Protein AF-A0A948I389-F1 (afdb_monomer)

pLDDT: mean 96.59, std 2.65, range [85.94, 98.75]

Sequence (96 aa):
MHIGLIGGIGVAASVVYYQRLAAATEAKKARLRLTLSHGDIHTLIANNLADRRQPQAEIFARQIEELKAAGAEVAALTSLGAHYCFEELEAISALP

Solvent-accessible surface area (backbone atoms only — not comparable to full-atom values): 5237 Å² total; per-residue (Å²): 124,26,39,18,32,48,24,42,56,46,56,71,54,37,51,52,53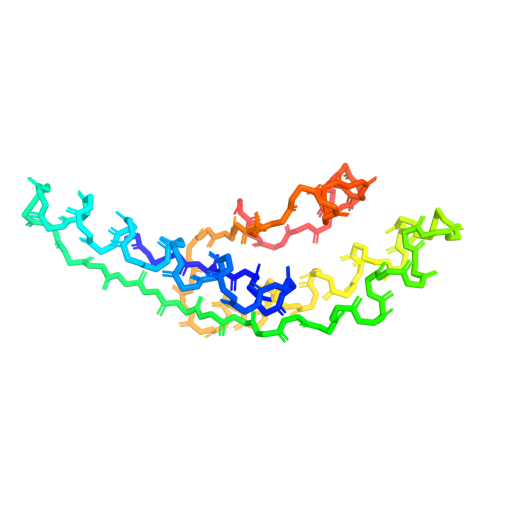,52,54,52,52,49,54,56,28,50,77,67,77,48,80,84,41,75,51,76,46,75,44,62,48,65,61,50,50,60,28,57,80,65,68,38,31,62,71,48,16,55,53,51,33,54,54,42,46,54,32,41,76,74,59,27,66,31,56,45,76,68,36,78,84,63,51,83,23,40,71,56,23,64,76,62,42,83,49,87

Structure (mmCIF, N/CA/C/O backbone):
data_AF-A0A948I389-F1
#
_entry.id   AF-A0A948I389-F1
#
loop_
_atom_site.group_PDB
_atom_site.id
_atom_site.type_symbol
_atom_site.label_atom_id
_atom_site.label_alt_id
_atom_site.label_comp_id
_atom_site.label_asym_id
_atom_site.label_entity_id
_atom_site.label_seq_id
_atom_site.pdbx_PDB_ins_code
_atom_site.Cartn_x
_atom_site.Cartn_y
_atom_site.Cartn_z
_atom_site.occupancy
_atom_site.B_iso_or_equiv
_atom_site.auth_seq_id
_atom_site.auth_comp_id
_atom_site.auth_asym_id
_atom_site.auth_atom_id
_atom_site.pdbx_PDB_model_num
ATOM 1 N N . MET A 1 1 ? -11.728 -3.198 10.063 1.00 90.00 1 MET A N 1
ATOM 2 C CA . MET A 1 1 ? -10.955 -2.713 8.919 1.00 90.00 1 MET A CA 1
ATOM 3 C C . MET A 1 1 ? -9.507 -2.495 9.312 1.00 90.00 1 MET A C 1
ATOM 5 O O . MET A 1 1 ? -9.169 -1.514 9.969 1.00 90.00 1 MET A O 1
ATOM 9 N N . HIS A 1 2 ? -8.674 -3.463 8.960 1.00 97.69 2 HIS A N 1
ATOM 10 C CA . HIS A 1 2 ? -7.224 -3.418 9.028 1.00 97.69 2 HIS A CA 1
ATOM 11 C C . HIS A 1 2 ? -6.687 -2.988 7.666 1.00 97.69 2 HIS A C 1
ATOM 13 O O . HIS A 1 2 ? -6.963 -3.634 6.662 1.00 97.69 2 HIS A O 1
ATOM 19 N N . ILE A 1 3 ? -5.939 -1.889 7.631 1.00 97.94 3 ILE A N 1
ATOM 20 C CA . ILE A 1 3 ? -5.371 -1.339 6.398 1.00 97.94 3 ILE A CA 1
ATOM 21 C C . ILE A 1 3 ? -3.927 -1.828 6.245 1.00 97.94 3 ILE A C 1
ATOM 23 O O . ILE A 1 3 ? -3.109 -1.663 7.152 1.00 97.94 3 ILE A O 1
ATOM 27 N N . GLY A 1 4 ? -3.606 -2.417 5.100 1.00 98.38 4 GLY A N 1
ATOM 28 C CA . GLY A 1 4 ? -2.239 -2.667 4.667 1.00 98.38 4 GLY A CA 1
ATOM 29 C C . GLY A 1 4 ? -1.714 -1.475 3.872 1.00 98.38 4 GLY A C 1
ATOM 30 O O . GLY A 1 4 ? -2.359 -1.029 2.929 1.00 98.38 4 GLY A O 1
ATOM 31 N N . LEU A 1 5 ? -0.551 -0.941 4.236 1.00 97.56 5 LEU A N 1
ATOM 32 C CA . LEU A 1 5 ? 0.117 0.111 3.469 1.00 97.56 5 LEU A CA 1
ATOM 33 C C . LEU A 1 5 ? 1.397 -0.423 2.847 1.00 97.56 5 LEU A C 1
ATOM 35 O O . LEU A 1 5 ? 2.277 -0.897 3.562 1.00 97.56 5 LEU A O 1
ATOM 39 N N . ILE A 1 6 ? 1.541 -0.258 1.537 1.00 97.69 6 ILE A N 1
ATOM 40 C CA . ILE A 1 6 ? 2.846 -0.344 0.884 1.00 97.69 6 ILE A CA 1
ATOM 41 C C . ILE A 1 6 ? 3.455 1.058 0.940 1.00 97.69 6 ILE A C 1
ATOM 43 O O . ILE A 1 6 ? 3.115 1.943 0.150 1.00 97.69 6 ILE A O 1
ATOM 47 N N . GLY A 1 7 ? 4.308 1.252 1.947 1.00 95.69 7 GLY A N 1
ATOM 48 C CA . GLY A 1 7 ? 5.052 2.479 2.220 1.00 95.69 7 GLY A CA 1
ATOM 49 C C . GLY A 1 7 ? 6.537 2.318 1.907 1.00 95.69 7 GLY A C 1
ATOM 50 O O . GLY A 1 7 ? 6.927 1.488 1.096 1.00 95.69 7 GLY A O 1
ATOM 51 N N . GLY A 1 8 ? 7.401 3.125 2.519 1.00 93.44 8 GLY A N 1
ATOM 52 C CA . GLY A 1 8 ? 8.861 3.064 2.323 1.00 93.44 8 GLY A CA 1
ATOM 53 C C . GLY A 1 8 ? 9.361 3.676 1.008 1.00 93.44 8 GLY A C 1
ATOM 54 O O . GLY A 1 8 ? 10.496 4.138 0.940 1.00 93.44 8 GLY A O 1
ATOM 55 N N . ILE A 1 9 ? 8.482 3.833 0.014 1.00 93.00 9 ILE A N 1
ATOM 56 C CA . ILE A 1 9 ? 8.724 4.484 -1.284 1.00 93.00 9 ILE A CA 1
ATOM 57 C C . ILE A 1 9 ? 8.691 6.018 -1.122 1.00 93.00 9 ILE A C 1
ATOM 59 O O . ILE A 1 9 ? 7.869 6.732 -1.693 1.00 93.00 9 ILE A O 1
AT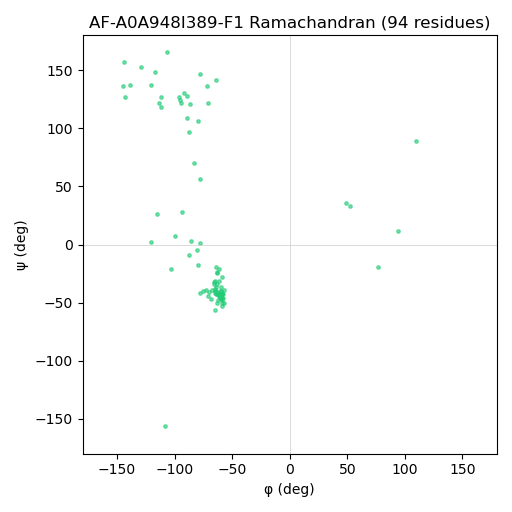OM 63 N N . GLY A 1 10 ? 9.544 6.515 -0.233 1.00 90.69 10 GLY A N 1
ATOM 64 C CA . GLY A 1 10 ? 9.450 7.839 0.371 1.00 90.69 10 GLY A CA 1
ATOM 65 C C . GLY A 1 10 ? 9.069 7.711 1.843 1.00 90.69 10 GLY A C 1
ATOM 66 O O . GLY A 1 10 ? 7.892 7.735 2.211 1.00 90.69 10 GLY A O 1
ATOM 67 N N . VAL A 1 11 ? 10.082 7.586 2.704 1.00 93.31 11 VAL A N 1
ATOM 68 C CA . VAL A 1 11 ? 9.896 7.410 4.156 1.00 93.31 11 VAL A CA 1
ATOM 69 C C . VAL A 1 11 ? 9.098 8.569 4.755 1.00 93.31 11 VAL A C 1
ATOM 71 O O . VAL A 1 11 ? 8.118 8.339 5.459 1.00 93.31 11 VAL A O 1
ATOM 74 N N . ALA A 1 12 ? 9.443 9.812 4.407 1.00 93.62 12 ALA A N 1
ATOM 75 C CA . ALA A 1 12 ? 8.717 10.994 4.871 1.00 93.62 12 ALA A CA 1
ATOM 76 C C . ALA A 1 12 ? 7.232 10.971 4.462 1.00 93.62 12 ALA A C 1
ATOM 78 O O . ALA A 1 12 ? 6.364 11.251 5.286 1.00 93.62 12 ALA A O 1
ATOM 79 N N . ALA A 1 13 ? 6.924 10.572 3.223 1.00 91.94 13 ALA A N 1
ATOM 80 C CA . ALA A 1 13 ? 5.542 10.447 2.765 1.00 91.94 13 ALA A CA 1
ATOM 81 C C . ALA A 1 13 ? 4.783 9.377 3.565 1.00 91.94 13 ALA A C 1
ATOM 83 O O . ALA A 1 13 ? 3.661 9.617 4.006 1.00 91.94 13 ALA A O 1
ATOM 84 N N . SER A 1 14 ? 5.419 8.234 3.829 1.00 94.38 14 SER A N 1
ATOM 85 C CA . SER A 1 14 ? 4.826 7.151 4.627 1.00 94.38 14 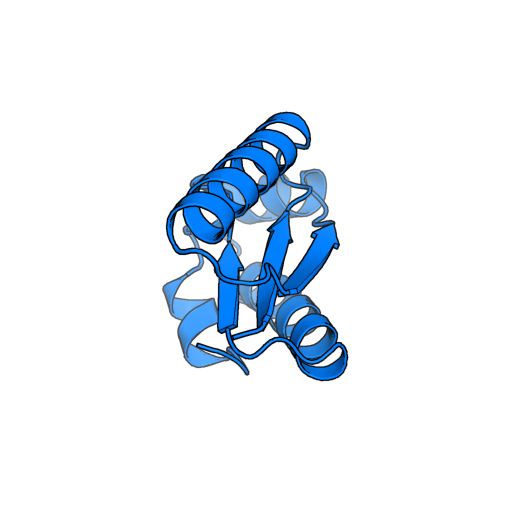SER A CA 1
ATOM 86 C C . SER A 1 14 ? 4.465 7.614 6.045 1.00 94.38 14 SER A C 1
ATOM 88 O O . SER A 1 14 ? 3.385 7.297 6.545 1.00 94.38 14 SER A O 1
ATOM 90 N N . VAL A 1 15 ? 5.326 8.426 6.671 1.00 96.06 15 VAL A N 1
ATOM 91 C CA . VAL A 1 15 ? 5.053 9.038 7.984 1.00 96.06 15 VAL A CA 1
ATOM 92 C C . VAL A 1 15 ? 3.837 9.966 7.922 1.00 96.06 15 VAL A C 1
ATOM 94 O O . VAL A 1 15 ? 2.981 9.903 8.803 1.00 96.06 15 VAL A O 1
ATOM 97 N N . VAL A 1 16 ? 3.709 10.779 6.867 1.00 96.31 16 VAL A N 1
ATOM 98 C CA . VAL A 1 16 ? 2.544 11.662 6.680 1.00 96.31 16 VAL A CA 1
ATOM 99 C C . VAL A 1 16 ? 1.248 10.857 6.542 1.00 96.31 16 VAL A C 1
ATOM 101 O O . VAL A 1 16 ? 0.245 11.221 7.160 1.00 96.31 16 VAL A O 1
ATOM 104 N N . TYR A 1 17 ? 1.251 9.754 5.784 1.00 96.00 17 TYR A N 1
ATOM 105 C CA . TYR A 1 17 ? 0.087 8.863 5.690 1.00 96.00 17 TYR A CA 1
ATOM 106 C C . TYR A 1 17 ? -0.293 8.287 7.054 1.00 96.00 17 TYR A C 1
ATOM 108 O O . TYR A 1 17 ? -1.461 8.361 7.436 1.00 96.00 17 TYR A O 1
ATOM 116 N N . TYR A 1 18 ? 0.681 7.781 7.816 1.00 96.50 18 TYR A N 1
ATOM 117 C CA . TYR A 1 18 ? 0.439 7.267 9.163 1.00 96.50 18 TYR A CA 1
ATOM 118 C C . TYR A 1 18 ? -0.190 8.328 10.078 1.00 96.50 18 TYR A C 1
ATOM 120 O O . TYR A 1 18 ? -1.238 8.081 10.674 1.00 96.50 18 TYR A O 1
ATOM 128 N N . GLN A 1 19 ? 0.398 9.527 10.141 1.00 97.81 19 GLN A N 1
ATOM 129 C CA . GLN A 1 19 ? -0.098 10.625 10.976 1.00 97.81 19 GLN A CA 1
ATOM 130 C C . GLN A 1 19 ? -1.539 11.013 10.619 1.00 97.81 19 GLN A C 1
ATOM 132 O O . GLN A 1 19 ? -2.384 11.155 11.503 1.00 97.81 19 GLN A O 1
ATOM 137 N N . ARG A 1 20 ? -1.842 11.154 9.323 1.00 97.69 20 ARG A N 1
ATOM 138 C CA . ARG A 1 20 ? -3.179 11.549 8.857 1.00 97.69 20 ARG A CA 1
ATOM 139 C C . ARG A 1 20 ? -4.220 10.457 9.073 1.00 97.69 20 ARG A C 1
ATOM 141 O O . ARG A 1 20 ? -5.334 10.769 9.486 1.00 97.69 20 ARG A O 1
ATOM 148 N N . LEU A 1 21 ? -3.873 9.192 8.831 1.00 96.94 21 LEU A N 1
ATOM 149 C CA . LEU A 1 21 ? -4.769 8.062 9.088 1.00 96.94 21 LEU A CA 1
ATOM 150 C C . LEU A 1 21 ? -5.063 7.911 10.581 1.00 96.94 21 LEU A C 1
ATOM 152 O O . LEU A 1 21 ? -6.219 7.696 10.944 1.00 96.94 21 LEU A O 1
ATOM 156 N N . ALA A 1 22 ? -4.054 8.068 11.443 1.00 97.50 22 ALA A N 1
ATOM 157 C CA . ALA A 1 22 ? -4.235 8.042 12.891 1.00 97.50 22 ALA A CA 1
ATOM 158 C C . ALA A 1 22 ? -5.212 9.139 13.338 1.00 97.50 22 ALA A C 1
ATOM 160 O O . ALA A 1 22 ? -6.240 8.821 13.936 1.00 97.50 22 ALA A O 1
ATOM 161 N N . ALA A 1 23 ? -4.964 10.392 12.941 1.00 98.25 23 ALA A N 1
ATOM 162 C CA . ALA A 1 23 ? -5.828 11.523 13.278 1.00 98.25 23 ALA A CA 1
ATOM 163 C C . ALA A 1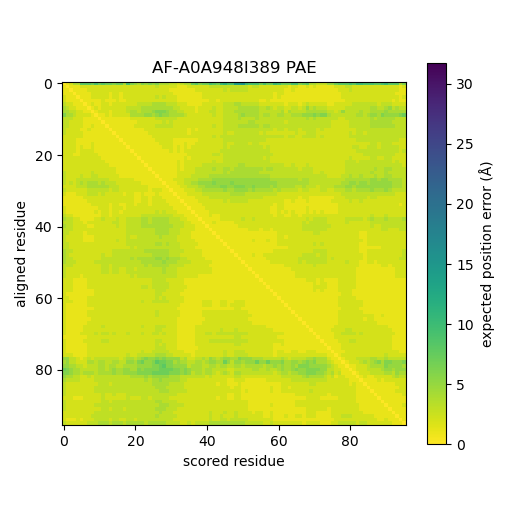 23 ? -7.266 11.353 12.748 1.00 98.25 23 ALA A C 1
ATOM 165 O O . ALA A 1 23 ? -8.236 11.576 13.472 1.00 98.25 23 ALA A O 1
ATOM 166 N N . ALA A 1 24 ? -7.431 10.910 11.497 1.00 97.69 24 ALA A N 1
ATOM 167 C CA . ALA A 1 24 ? -8.752 10.694 10.905 1.00 97.69 24 ALA A CA 1
ATOM 168 C C . ALA A 1 24 ? -9.527 9.553 11.587 1.00 97.69 24 ALA A C 1
ATOM 170 O O . ALA A 1 24 ? -10.753 9.612 11.696 1.00 97.69 24 ALA A O 1
ATOM 171 N N . THR A 1 25 ? -8.829 8.512 12.042 1.00 97.19 25 THR A N 1
ATOM 172 C CA . THR A 1 25 ? -9.447 7.374 12.736 1.00 97.19 25 THR A CA 1
ATOM 173 C C . THR A 1 25 ? -9.833 7.743 14.169 1.00 97.19 25 THR A C 1
ATOM 175 O O . THR A 1 25 ? -10.929 7.400 14.616 1.00 97.19 25 THR A O 1
ATOM 178 N N . GLU A 1 26 ? -8.984 8.513 14.853 1.00 97.31 26 GLU A N 1
ATOM 179 C CA . GLU A 1 26 ? -9.264 9.078 16.175 1.00 97.31 26 GLU A CA 1
ATOM 180 C C . GLU A 1 26 ? -10.483 10.007 16.145 1.00 97.31 26 GLU A C 1
ATOM 182 O O . GLU A 1 26 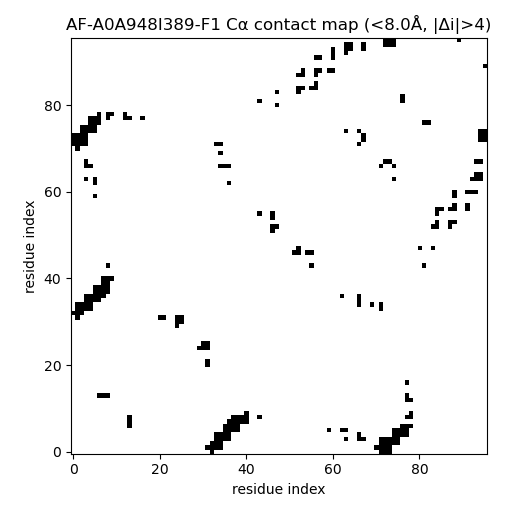? -11.392 9.853 16.960 1.00 97.31 26 GLU A O 1
ATOM 187 N N . ALA A 1 27 ? -10.578 10.898 15.151 1.00 98.19 27 ALA A N 1
ATOM 188 C CA . ALA A 1 27 ? -11.735 11.779 14.971 1.00 98.19 27 ALA A CA 1
ATOM 189 C C . ALA A 1 27 ? -13.055 11.003 14.794 1.00 98.19 27 ALA A C 1
ATOM 191 O O . ALA A 1 27 ? -14.124 11.478 15.177 1.00 98.19 27 ALA A O 1
ATOM 192 N N . LYS A 1 28 ? -12.982 9.780 14.255 1.00 97.31 28 LYS A N 1
ATOM 193 C CA . LYS A 1 28 ? -14.115 8.852 14.117 1.00 97.31 28 LYS A CA 1
ATOM 194 C C . LYS A 1 28 ? -14.362 7.993 15.363 1.00 97.31 28 LYS A C 1
ATOM 196 O O . LYS A 1 28 ? -15.240 7.135 15.326 1.00 97.31 28 LYS A O 1
ATOM 201 N N . LYS A 1 29 ? -13.608 8.194 16.451 1.00 97.31 29 LYS A N 1
ATOM 202 C CA . LYS A 1 29 ? -13.628 7.370 17.676 1.00 97.31 29 LYS A CA 1
ATOM 203 C C . LYS A 1 29 ? -13.438 5.875 17.387 1.00 97.31 29 LYS A C 1
ATOM 205 O O . LYS A 1 29 ? -14.000 5.022 18.069 1.00 97.31 29 LYS A O 1
ATOM 210 N N . ALA A 1 30 ? -12.659 5.559 16.355 1.00 96.06 30 ALA A N 1
ATOM 211 C CA . ALA A 1 30 ? -12.349 4.198 15.946 1.00 96.06 30 ALA A CA 1
ATOM 212 C C . ALA A 1 30 ? -10.898 3.841 16.308 1.00 96.06 30 ALA A C 1
ATOM 214 O O . ALA A 1 30 ? -10.078 4.706 16.612 1.00 96.06 30 ALA A O 1
ATOM 215 N N . ARG A 1 31 ? -10.562 2.548 16.260 1.00 95.56 31 ARG A N 1
ATOM 216 C CA . ARG A 1 31 ? -9.187 2.063 16.437 1.00 95.56 31 ARG A CA 1
ATOM 217 C C . ARG A 1 31 ? -8.524 1.877 15.078 1.00 95.56 31 ARG A C 1
ATOM 219 O O . ARG A 1 31 ? -9.016 1.096 14.266 1.00 95.56 31 ARG A O 1
ATOM 226 N N . LEU A 1 32 ? -7.373 2.515 14.866 1.00 97.19 32 LEU A N 1
ATOM 227 C CA . LEU A 1 32 ? -6.550 2.245 13.690 1.00 97.19 32 LEU A CA 1
ATOM 228 C C . LEU A 1 32 ? -5.900 0.861 13.825 1.00 97.19 32 LEU A C 1
ATOM 230 O O . LEU A 1 32 ? -5.175 0.591 14.783 1.00 97.19 32 LEU A O 1
ATOM 234 N N . ARG A 1 33 ? -6.174 -0.018 12.860 1.00 97.81 33 ARG A N 1
ATOM 235 C CA . ARG A 1 33 ? -5.468 -1.288 12.659 1.00 97.81 33 ARG A CA 1
ATOM 236 C C . ARG A 1 33 ? -4.691 -1.179 11.353 1.00 97.81 33 ARG A C 1
ATOM 238 O O . ARG A 1 33 ? -5.304 -0.960 10.311 1.00 97.81 33 ARG A O 1
ATOM 245 N N . LEU A 1 34 ? -3.368 -1.281 11.421 1.00 97.88 34 LEU A N 1
ATOM 246 C CA . LEU A 1 34 ? -2.485 -0.981 10.299 1.00 97.88 34 LEU A CA 1
ATOM 247 C C . LEU A 1 34 ? -1.278 -1.923 10.286 1.00 97.88 34 LEU A C 1
ATOM 249 O O . LEU A 1 34 ? -0.653 -2.110 11.327 1.00 97.88 34 LEU A O 1
ATOM 253 N N . THR A 1 35 ? -0.922 -2.439 9.111 1.00 98.25 35 THR A N 1
ATOM 254 C CA . THR A 1 35 ? 0.397 -3.039 8.843 1.00 98.25 35 THR A CA 1
ATOM 255 C C . THR A 1 35 ? 1.050 -2.258 7.711 1.00 98.25 35 THR A C 1
ATOM 257 O O . THR A 1 35 ? 0.381 -1.928 6.735 1.00 98.25 35 THR A O 1
ATOM 260 N N . LEU A 1 36 ? 2.343 -1.955 7.829 1.00 97.88 36 LEU A N 1
ATOM 261 C CA . LEU A 1 36 ? 3.109 -1.280 6.785 1.00 97.88 36 LEU A CA 1
ATOM 262 C C . LEU A 1 36 ? 4.174 -2.232 6.239 1.00 97.88 36 LEU A C 1
ATOM 264 O O . LEU A 1 36 ? 5.027 -2.693 6.993 1.00 97.88 36 LEU A O 1
ATOM 268 N N . SER A 1 37 ? 4.132 -2.495 4.934 1.00 97.69 37 SER A N 1
ATOM 269 C CA . SER A 1 37 ? 5.215 -3.138 4.192 1.00 97.69 37 SER A CA 1
ATOM 270 C C . SER A 1 37 ? 6.128 -2.051 3.622 1.00 97.69 37 SER A C 1
ATOM 272 O O . SER A 1 37 ? 5.657 -1.067 3.044 1.00 97.69 37 SER A O 1
ATOM 274 N N . HIS A 1 38 ? 7.435 -2.186 3.838 1.00 97.06 38 HIS A N 1
ATOM 275 C CA . HIS A 1 38 ? 8.429 -1.221 3.375 1.00 97.06 38 HIS A CA 1
ATOM 276 C C . HIS A 1 38 ? 8.899 -1.603 1.968 1.00 97.06 38 HIS A C 1
ATOM 278 O O . HIS A 1 38 ? 9.601 -2.594 1.796 1.00 97.06 38 HIS A O 1
ATOM 284 N N . GLY A 1 39 ? 8.501 -0.829 0.960 1.00 95.00 39 GLY A N 1
ATOM 285 C CA . GLY A 1 39 ? 8.908 -1.032 -0.427 1.00 95.00 39 GLY A CA 1
ATOM 286 C C . GLY A 1 39 ? 10.324 -0.533 -0.717 1.00 95.00 39 GLY A C 1
ATOM 287 O O . GLY A 1 39 ? 10.761 0.482 -0.175 1.00 95.00 39 GLY A O 1
ATOM 288 N N . ASP A 1 40 ? 11.014 -1.224 -1.623 1.00 95.12 40 ASP A N 1
ATOM 289 C CA . ASP A 1 40 ? 12.304 -0.795 -2.162 1.00 95.12 40 ASP A CA 1
ATOM 290 C C . ASP A 1 40 ? 12.109 0.269 -3.255 1.00 95.12 40 ASP A C 1
ATOM 292 O O . ASP A 1 40 ? 11.692 -0.013 -4.384 1.00 95.12 40 ASP A O 1
ATOM 296 N N . ILE A 1 41 ? 12.436 1.515 -2.910 1.00 94.62 41 ILE A N 1
ATOM 297 C CA . ILE A 1 41 ? 12.321 2.657 -3.817 1.00 94.62 41 ILE A CA 1
ATOM 298 C C . ILE A 1 41 ? 13.261 2.556 -5.025 1.00 94.62 41 ILE A C 1
ATOM 300 O O . ILE A 1 41 ? 12.906 3.031 -6.102 1.00 94.62 41 ILE A O 1
ATOM 304 N N . HIS A 1 42 ? 14.437 1.937 -4.888 1.00 95.56 42 HIS A N 1
ATOM 305 C CA . HIS A 1 42 ? 15.398 1.850 -5.987 1.00 95.56 42 HIS A CA 1
ATOM 306 C C . HIS A 1 42 ? 14.903 0.890 -7.065 1.00 95.56 42 HIS A C 1
ATOM 308 O O . HIS A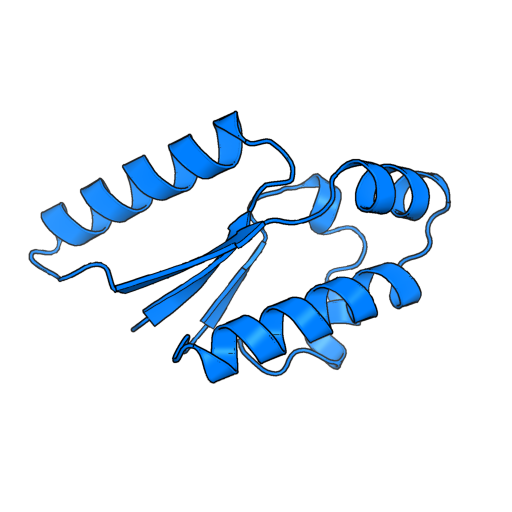 1 42 ? 14.924 1.237 -8.248 1.00 95.56 42 HIS A O 1
ATOM 314 N N . THR A 1 43 ? 14.379 -0.267 -6.654 1.00 96.69 43 THR A N 1
ATOM 315 C CA . THR A 1 43 ? 13.719 -1.204 -7.570 1.00 96.69 43 THR A CA 1
ATOM 316 C C . THR A 1 43 ? 12.517 -0.553 -8.252 1.00 96.69 43 THR A C 1
ATOM 318 O O . THR A 1 43 ? 12.396 -0.648 -9.475 1.00 96.69 43 THR A O 1
ATOM 321 N N . LEU A 1 44 ? 11.678 0.181 -7.507 1.00 96.12 44 LEU A N 1
ATOM 322 C CA . LEU A 1 44 ? 10.550 0.892 -8.110 1.00 96.12 44 LEU A CA 1
ATOM 323 C C . LEU A 1 44 ? 11.007 1.884 -9.181 1.00 96.12 44 LEU A C 1
ATOM 325 O O . LEU A 1 44 ? 10.468 1.868 -10.284 1.00 96.12 44 LEU A O 1
ATOM 329 N N . ILE A 1 45 ? 11.982 2.743 -8.869 1.00 95.81 45 ILE A N 1
ATOM 330 C CA . ILE A 1 45 ? 12.489 3.749 -9.811 1.00 95.81 45 ILE A CA 1
ATOM 331 C C . ILE A 1 45 ? 13.041 3.063 -11.065 1.00 95.81 45 ILE A C 1
ATOM 333 O O . ILE A 1 45 ? 12.716 3.466 -12.179 1.00 95.81 45 ILE A O 1
ATOM 337 N N . ALA A 1 46 ? 13.829 1.999 -10.902 1.00 97.56 46 ALA A N 1
ATOM 338 C CA . ALA A 1 46 ? 14.418 1.270 -12.020 1.00 97.56 46 ALA A CA 1
ATOM 339 C C . ALA A 1 46 ? 13.376 0.551 -12.894 1.00 97.56 46 ALA A C 1
ATOM 341 O O . ALA A 1 46 ? 13.589 0.385 -14.096 1.00 97.56 46 ALA A O 1
ATOM 342 N N . ASN A 1 47 ? 12.268 0.084 -12.317 1.00 98.12 47 ASN A N 1
ATOM 343 C CA . ASN A 1 47 ? 11.177 -0.512 -13.084 1.00 98.12 47 ASN A CA 1
ATOM 344 C C . ASN A 1 47 ? 10.320 0.556 -13.766 1.00 98.12 47 ASN A C 1
ATOM 346 O O . ASN A 1 47 ? 10.018 0.407 -14.946 1.00 98.12 47 ASN A O 1
ATOM 350 N N . ASN A 1 48 ? 10.016 1.653 -13.072 1.00 96.62 48 ASN A N 1
ATOM 351 C CA . ASN A 1 48 ? 9.226 2.763 -13.597 1.00 96.62 48 ASN A CA 1
ATOM 352 C C . ASN A 1 48 ? 9.911 3.436 -14.795 1.00 96.62 48 ASN A C 1
ATOM 354 O O . ASN A 1 48 ? 9.298 3.573 -15.849 1.00 96.62 48 ASN A O 1
ATOM 358 N N . LEU A 1 49 ? 11.207 3.757 -14.684 1.00 96.75 49 LEU A N 1
ATOM 359 C CA . LEU A 1 49 ? 11.979 4.352 -15.784 1.00 96.75 49 LEU A CA 1
ATOM 360 C C . LEU A 1 49 ? 12.094 3.434 -17.012 1.00 96.75 49 LEU A C 1
ATOM 362 O O . LEU A 1 49 ? 12.313 3.921 -18.118 1.00 96.75 49 LEU A O 1
ATOM 366 N N . ALA A 1 50 ? 11.965 2.121 -16.820 1.00 98.00 50 ALA A N 1
ATOM 367 C CA . ALA A 1 50 ? 11.998 1.119 -17.882 1.00 98.00 50 ALA A CA 1
ATOM 368 C C . ALA A 1 50 ? 10.594 0.648 -18.318 1.00 98.00 50 ALA A C 1
ATOM 370 O O . ALA A 1 50 ? 10.503 -0.323 -19.064 1.00 98.00 50 ALA A O 1
ATOM 371 N N . ASP A 1 51 ? 9.524 1.277 -17.812 1.00 97.50 51 ASP A N 1
ATOM 372 C CA . ASP A 1 51 ? 8.113 0.899 -18.009 1.00 97.50 51 ASP A CA 1
ATOM 373 C C . ASP A 1 51 ? 7.823 -0.599 -17.764 1.00 97.50 51 ASP A C 1
ATOM 375 O O . ASP A 1 51 ? 7.002 -1.239 -18.419 1.00 97.50 51 ASP A O 1
ATOM 379 N N . ARG A 1 52 ? 8.514 -1.198 -16.786 1.00 98.44 52 ARG A N 1
ATOM 380 C CA . ARG A 1 52 ? 8.353 -2.608 -16.398 1.00 98.44 52 ARG A CA 1
ATOM 381 C C . ARG A 1 52 ? 7.175 -2.776 -15.444 1.00 98.44 52 ARG A C 1
ATOM 383 O O . ARG A 1 52 ? 7.356 -3.084 -14.266 1.00 98.44 52 ARG A O 1
ATOM 390 N N . ARG A 1 53 ? 5.964 -2.596 -15.972 1.00 98.38 53 ARG A N 1
ATOM 391 C CA . ARG A 1 53 ? 4.721 -2.610 -15.188 1.00 98.38 53 ARG A CA 1
ATOM 392 C C . ARG A 1 53 ? 4.415 -3.963 -14.565 1.00 98.38 53 ARG A C 1
ATOM 394 O O . ARG A 1 53 ? 4.335 -4.055 -13.347 1.00 98.38 53 ARG A O 1
ATOM 401 N N . GLN A 1 54 ? 4.336 -5.014 -15.381 1.00 98.56 54 GLN A N 1
ATOM 402 C CA . GLN A 1 54 ? 4.013 -6.361 -14.904 1.00 98.56 54 GLN A CA 1
ATOM 403 C C . GLN A 1 54 ? 5.016 -6.869 -13.842 1.00 98.56 54 GLN A C 1
ATOM 405 O O . GLN A 1 54 ? 4.575 -7.266 -12.763 1.00 98.56 54 GLN A O 1
ATOM 410 N N . PRO A 1 55 ? 6.350 -6.767 -14.040 1.00 98.50 55 PRO A N 1
ATOM 411 C CA . PRO A 1 55 ? 7.305 -7.142 -12.993 1.00 98.50 55 PRO A CA 1
ATOM 412 C C . PRO A 1 55 ? 7.149 -6.344 -11.692 1.00 98.50 55 PRO A C 1
ATOM 414 O O . PRO A 1 55 ? 7.337 -6.888 -10.604 1.00 98.50 55 PRO A O 1
ATOM 417 N N . GLN A 1 56 ? 6.814 -5.053 -11.774 1.00 98.56 56 GLN A N 1
ATOM 418 C CA . GLN A 1 56 ? 6.584 -4.245 -10.579 1.00 98.56 56 GLN A CA 1
ATOM 419 C C . GLN A 1 56 ? 5.269 -4.601 -9.881 1.00 98.56 56 GLN A C 1
ATOM 421 O O . GLN A 1 56 ? 5.239 -4.662 -8.650 1.00 98.56 56 GLN A O 1
ATOM 426 N N . ALA A 1 57 ? 4.208 -4.869 -10.641 1.00 98.50 57 ALA A N 1
ATOM 427 C CA . ALA A 1 57 ? 2.936 -5.337 -10.112 1.00 98.50 57 ALA A CA 1
ATOM 428 C C . ALA A 1 57 ? 3.118 -6.644 -9.330 1.00 98.50 57 ALA A C 1
ATOM 430 O O . ALA A 1 57 ? 2.623 -6.759 -8.217 1.00 98.50 57 ALA A O 1
ATOM 431 N N . GLU A 1 58 ? 3.918 -7.588 -9.829 1.00 98.69 58 GLU A N 1
ATOM 432 C CA . GLU A 1 58 ? 4.224 -8.837 -9.117 1.00 98.69 58 GLU A CA 1
ATOM 433 C C . GLU A 1 58 ? 4.975 -8.615 -7.795 1.00 98.69 58 GLU A C 1
ATOM 435 O O . GLU A 1 58 ? 4.758 -9.347 -6.827 1.00 98.69 58 GLU A O 1
ATOM 440 N N . ILE A 1 59 ? 5.849 -7.602 -7.718 1.00 98.31 59 ILE A N 1
ATOM 441 C CA . ILE A 1 59 ? 6.494 -7.207 -6.455 1.00 98.31 59 ILE A CA 1
ATOM 442 C C . ILE A 1 59 ? 5.436 -6.722 -5.463 1.00 98.31 59 ILE A C 1
ATOM 444 O O . ILE A 1 59 ? 5.403 -7.199 -4.328 1.00 98.31 59 ILE A O 1
ATOM 448 N N . PHE A 1 60 ? 4.559 -5.812 -5.892 1.00 98.31 60 PHE A N 1
ATOM 449 C CA . PHE A 1 60 ? 3.495 -5.301 -5.034 1.00 98.31 60 PHE A CA 1
ATOM 450 C C . PHE A 1 60 ? 2.499 -6.391 -4.636 1.00 98.31 60 PHE A C 1
ATOM 452 O O . PHE A 1 60 ? 2.136 -6.456 -3.468 1.00 98.31 60 PHE A O 1
ATOM 459 N N . ALA A 1 61 ? 2.129 -7.299 -5.538 1.00 98.62 61 ALA A N 1
ATOM 460 C CA . ALA A 1 61 ? 1.226 -8.409 -5.249 1.00 98.62 61 ALA A CA 1
ATOM 461 C C . ALA A 1 61 ? 1.771 -9.315 -4.133 1.00 98.62 61 ALA A C 1
ATOM 463 O O . ALA A 1 61 ? 1.035 -9.662 -3.212 1.00 98.62 61 ALA A O 1
ATOM 464 N N . ARG A 1 62 ? 3.079 -9.618 -4.136 1.00 98.62 62 ARG A N 1
ATOM 465 C CA . ARG A 1 62 ? 3.716 -10.355 -3.028 1.00 98.62 62 ARG A CA 1
ATOM 466 C C . ARG A 1 62 ? 3.636 -9.595 -1.704 1.00 98.62 62 ARG A C 1
ATOM 468 O O . ARG A 1 62 ? 3.312 -10.195 -0.685 1.00 98.62 62 ARG A O 1
ATOM 475 N N . GLN A 1 63 ? 3.869 -8.282 -1.715 1.00 98.44 63 GLN A N 1
ATOM 476 C CA . GLN A 1 63 ? 3.708 -7.460 -0.509 1.00 98.44 63 GLN A CA 1
ATOM 477 C C . GLN A 1 63 ? 2.247 -7.425 -0.033 1.00 98.44 63 GLN A C 1
ATOM 479 O O . GLN A 1 63 ? 1.993 -7.430 1.169 1.00 98.44 63 GLN A O 1
ATOM 484 N N . ILE A 1 64 ? 1.276 -7.415 -0.950 1.00 98.75 64 ILE A N 1
ATOM 485 C CA . ILE A 1 64 ? -0.152 -7.491 -0.616 1.00 98.75 64 ILE A CA 1
ATOM 486 C C . ILE A 1 64 ? -0.490 -8.838 0.030 1.00 98.75 64 ILE A C 1
ATOM 488 O O . ILE A 1 64 ? -1.222 -8.856 1.018 1.00 98.75 64 ILE A O 1
ATOM 492 N N . GLU A 1 65 ? 0.074 -9.947 -0.449 1.00 98.69 65 GLU A N 1
ATOM 493 C CA . GLU A 1 65 ? -0.096 -11.261 0.185 1.00 98.69 65 GLU A CA 1
ATOM 494 C C . GLU A 1 65 ? 0.485 -11.302 1.605 1.00 98.69 65 GLU A C 1
ATOM 496 O O . GLU A 1 65 ? -0.162 -11.796 2.528 1.00 98.69 65 GLU A O 1
ATOM 501 N N . GLU A 1 66 ? 1.662 -10.713 1.829 1.00 98.56 66 GLU A N 1
ATOM 502 C CA . GLU A 1 66 ? 2.234 -10.571 3.176 1.00 98.56 66 GLU A CA 1
ATOM 503 C C . GLU A 1 66 ? 1.330 -9.732 4.094 1.00 98.56 66 GLU A C 1
ATOM 505 O O . GLU A 1 66 ? 1.090 -10.092 5.250 1.00 98.56 66 GLU A O 1
ATOM 510 N N . LEU A 1 67 ? 0.784 -8.624 3.582 1.00 98.75 67 LEU A N 1
ATOM 511 C CA . LEU A 1 67 ? -0.145 -7.767 4.321 1.00 98.75 67 LEU A CA 1
ATOM 512 C C . LEU A 1 67 ? -1.446 -8.506 4.657 1.00 98.75 67 LEU A C 1
ATOM 514 O O . LEU A 1 67 ? -1.927 -8.415 5.790 1.00 98.75 67 LEU A O 1
ATOM 518 N N . LYS A 1 68 ? -1.991 -9.268 3.707 1.00 98.69 68 LYS A N 1
ATOM 519 C CA . LYS A 1 68 ? -3.162 -10.128 3.899 1.00 98.69 68 LYS A CA 1
ATOM 520 C C . LYS A 1 68 ? -2.901 -11.191 4.959 1.00 98.69 68 LYS A C 1
ATOM 522 O O . LYS A 1 68 ? -3.712 -11.351 5.869 1.00 98.69 68 LYS A O 1
ATOM 527 N N . ALA A 1 69 ? -1.749 -11.859 4.905 1.00 98.56 69 ALA A N 1
ATOM 528 C CA . ALA A 1 69 ? -1.328 -12.826 5.917 1.00 98.56 69 ALA A CA 1
ATOM 529 C C . ALA A 1 69 ? -1.168 -12.185 7.310 1.00 98.56 69 ALA A C 1
ATOM 531 O O . ALA A 1 69 ? -1.459 -12.822 8.322 1.00 98.56 69 ALA A O 1
ATOM 532 N N . ALA A 1 70 ? -0.786 -10.904 7.374 1.00 98.38 70 ALA A N 1
ATOM 533 C CA . ALA A 1 70 ? -0.757 -10.109 8.604 1.00 98.38 70 ALA A CA 1
ATOM 534 C C . ALA A 1 70 ? -2.145 -9.606 9.066 1.00 98.38 70 ALA A C 1
ATOM 536 O O . ALA A 1 70 ? -2.245 -8.908 10.080 1.00 98.38 70 ALA A O 1
ATOM 537 N N . GLY A 1 71 ? -3.216 -9.951 8.345 1.00 98.31 71 GLY A N 1
ATOM 538 C CA . GLY A 1 71 ? -4.601 -9.647 8.696 1.00 98.31 71 GLY A CA 1
ATOM 539 C C . GLY A 1 71 ? -5.166 -8.367 8.080 1.00 98.31 71 GLY A C 1
ATOM 540 O O . GLY A 1 71 ? -6.233 -7.932 8.518 1.00 98.31 71 GLY A O 1
ATOM 541 N N . ALA A 1 72 ? -4.483 -7.758 7.104 1.00 98.62 72 ALA A N 1
ATOM 542 C CA . ALA A 1 72 ? -5.037 -6.638 6.351 1.00 98.62 72 ALA A CA 1
ATOM 543 C C . ALA A 1 72 ? -6.267 -7.070 5.536 1.00 98.62 72 ALA A C 1
ATOM 545 O O . ALA A 1 72 ? -6.313 -8.160 4.971 1.00 98.62 72 ALA A O 1
ATOM 546 N N . GLU A 1 73 ? -7.260 -6.188 5.484 1.00 98.44 73 GLU A N 1
ATOM 547 C CA . GLU A 1 73 ? -8.522 -6.381 4.760 1.00 98.44 73 GLU A CA 1
ATOM 548 C C . GLU A 1 73 ? -8.539 -5.596 3.437 1.00 98.44 73 GLU A C 1
ATOM 550 O O . GLU A 1 73 ? -9.312 -5.928 2.546 1.00 98.44 73 GLU A O 1
ATOM 555 N N . VAL A 1 74 ? -7.689 -4.568 3.318 1.00 98.06 74 VAL A N 1
ATOM 556 C CA . VAL A 1 74 ? -7.449 -3.765 2.106 1.00 98.06 74 VAL A CA 1
ATOM 557 C C . VAL A 1 74 ? -5.977 -3.380 2.022 1.00 98.06 74 VAL A C 1
ATOM 559 O O . VAL A 1 74 ? -5.314 -3.292 3.064 1.00 98.06 74 VAL A O 1
ATOM 562 N N . ALA A 1 75 ? -5.485 -3.087 0.824 1.00 97.81 75 ALA A N 1
ATOM 563 C CA . ALA A 1 75 ? -4.146 -2.565 0.590 1.00 97.81 75 ALA A CA 1
ATOM 564 C C . ALA A 1 75 ? -4.188 -1.161 -0.035 1.00 97.81 75 ALA A C 1
ATOM 566 O O . ALA A 1 75 ? -5.086 -0.819 -0.793 1.00 97.81 75 ALA A O 1
ATOM 567 N N . ALA A 1 76 ? -3.199 -0.321 0.272 1.00 96.06 76 ALA A N 1
ATOM 568 C CA . ALA A 1 76 ? -3.032 0.966 -0.398 1.00 96.06 76 ALA A CA 1
ATOM 569 C C . ALA A 1 76 ? -1.561 1.265 -0.709 1.00 96.06 76 ALA A C 1
ATOM 571 O O . ALA A 1 76 ? -0.671 1.076 0.127 1.00 96.06 76 ALA A O 1
ATOM 572 N N . LEU A 1 77 ? -1.328 1.787 -1.916 1.00 95.00 77 LEU A N 1
ATOM 573 C CA . LEU A 1 77 ? -0.038 2.304 -2.367 1.00 95.00 77 LEU A CA 1
ATOM 574 C C . LEU A 1 77 ? 0.103 3.770 -1.946 1.00 95.00 77 LEU A C 1
ATOM 576 O O . LEU A 1 77 ? -0.674 4.623 -2.370 1.00 95.00 77 LEU A O 1
ATOM 580 N N . THR A 1 78 ? 1.123 4.114 -1.160 1.00 91.50 78 THR A N 1
ATOM 581 C CA . THR A 1 78 ? 1.296 5.496 -0.666 1.00 91.50 78 THR A CA 1
ATOM 582 C C . THR A 1 78 ? 2.212 6.355 -1.545 1.00 91.50 78 THR A C 1
ATOM 584 O O . THR A 1 78 ? 2.879 7.262 -1.046 1.00 91.50 78 THR A O 1
ATOM 587 N N . SER A 1 79 ? 2.292 6.070 -2.848 1.00 88.06 79 SER A N 1
ATOM 588 C CA . SER A 1 79 ? 3.166 6.775 -3.795 1.00 88.06 79 SER A CA 1
ATOM 589 C C . SER A 1 79 ? 2.498 6.929 -5.156 1.00 88.06 79 SER A C 1
ATOM 591 O O . SER A 1 79 ? 2.106 5.938 -5.765 1.00 88.06 79 SER A O 1
ATOM 593 N N . LEU A 1 80 ? 2.426 8.159 -5.677 1.00 88.12 80 LEU A N 1
ATOM 594 C CA . LEU A 1 80 ? 1.913 8.408 -7.029 1.00 88.12 80 LEU A CA 1
ATOM 595 C C . LEU A 1 80 ? 2.761 7.684 -8.086 1.00 88.12 80 LEU A C 1
ATOM 597 O O . LEU A 1 80 ? 2.218 7.063 -8.991 1.00 88.12 80 LEU A O 1
ATOM 601 N N . GLY A 1 81 ? 4.089 7.678 -7.917 1.00 85.94 81 GLY A N 1
ATOM 602 C CA . GLY A 1 81 ? 5.006 6.961 -8.808 1.00 85.94 81 GLY A CA 1
ATOM 603 C C . GLY A 1 81 ? 4.823 5.440 -8.791 1.00 85.94 81 GLY A C 1
ATOM 604 O O . GLY A 1 81 ? 5.231 4.779 -9.737 1.00 85.94 81 GLY A O 1
ATOM 605 N N . ALA A 1 82 ? 4.183 4.879 -7.760 1.00 88.00 82 ALA A N 1
ATOM 606 C CA . ALA A 1 82 ? 3.841 3.457 -7.708 1.00 88.00 82 ALA A CA 1
ATOM 607 C C . ALA A 1 82 ? 2.583 3.101 -8.522 1.00 88.00 82 ALA A C 1
ATOM 609 O O . ALA A 1 82 ? 2.404 1.938 -8.858 1.00 88.00 82 ALA A O 1
ATOM 610 N N . HIS A 1 83 ? 1.741 4.075 -8.885 1.00 94.06 83 HIS A N 1
ATOM 611 C CA . HIS A 1 83 ? 0.478 3.811 -9.589 1.00 94.06 83 HIS A CA 1
ATOM 612 C C . HIS A 1 83 ? 0.642 3.579 -11.102 1.00 94.06 83 HIS A C 1
ATOM 614 O O . HIS A 1 83 ? -0.327 3.237 -11.768 1.00 94.06 83 HIS A O 1
ATOM 620 N N . TYR A 1 84 ? 1.848 3.724 -11.666 1.00 96.19 84 TYR A N 1
ATOM 621 C CA . TYR A 1 84 ? 2.082 3.494 -13.103 1.00 96.19 84 TYR A CA 1
ATOM 622 C C . TYR A 1 84 ? 1.792 2.051 -13.563 1.00 96.19 84 TYR A C 1
ATOM 624 O O . TYR A 1 84 ? 1.575 1.835 -14.750 1.00 96.19 84 TYR A O 1
ATOM 632 N N . CYS A 1 85 ? 1.799 1.089 -12.632 1.00 97.25 85 CYS A N 1
ATOM 633 C CA . CYS A 1 85 ? 1.474 -0.320 -12.859 1.00 97.25 85 CYS A CA 1
ATOM 634 C C . CYS A 1 85 ? 0.201 -0.755 -12.106 1.00 97.25 85 CYS A C 1
ATOM 636 O O . CYS A 1 85 ? 0.096 -1.899 -11.660 1.00 97.25 85 CYS A 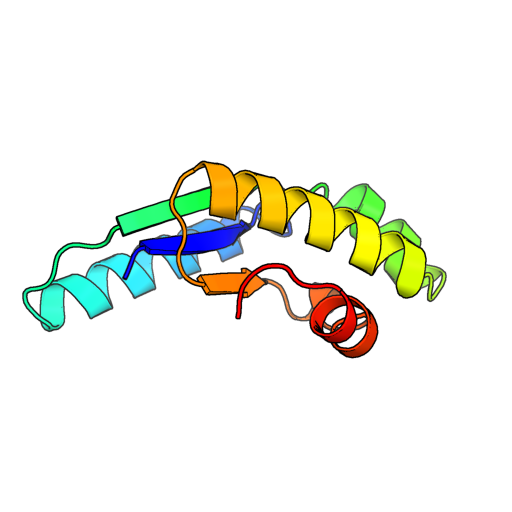O 1
ATOM 638 N N . PHE A 1 86 ? -0.711 0.187 -11.826 1.00 96.75 86 PHE A N 1
ATOM 639 C CA . PHE A 1 86 ? -1.885 -0.083 -10.991 1.00 96.75 86 PHE A CA 1
ATOM 640 C C . PHE A 1 86 ? -2.868 -1.042 -11.666 1.00 96.75 86 PHE A C 1
ATOM 642 O O . PHE A 1 86 ? -3.378 -1.922 -10.989 1.00 96.75 86 PHE A O 1
ATOM 649 N N . GLU A 1 87 ? -3.087 -0.920 -12.978 1.00 97.44 87 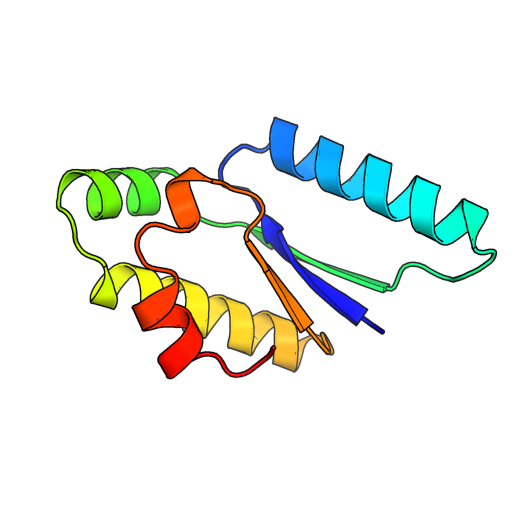GLU A N 1
ATOM 650 C CA . GLU A 1 87 ? -3.977 -1.821 -13.727 1.00 97.44 87 GLU A CA 1
ATOM 651 C C . GLU A 1 87 ? -3.474 -3.272 -13.672 1.00 97.44 87 GLU A C 1
ATOM 653 O O . GLU A 1 87 ? -4.238 -4.195 -13.393 1.00 97.44 87 GLU A O 1
ATOM 658 N N . GLU A 1 88 ? -2.166 -3.478 -13.863 1.00 98.50 88 GLU A N 1
ATOM 659 C CA . GLU A 1 88 ? -1.543 -4.798 -13.758 1.00 98.50 88 GLU A CA 1
ATOM 660 C C . GLU A 1 88 ? -1.616 -5.349 -12.333 1.00 98.50 88 GLU A C 1
ATOM 662 O O . GLU A 1 88 ? -1.836 -6.545 -12.151 1.00 98.50 88 GLU A O 1
ATOM 667 N N . LEU A 1 89 ? -1.446 -4.491 -11.321 1.00 98.44 89 LEU A N 1
ATOM 668 C CA . LEU A 1 89 ? -1.560 -4.883 -9.919 1.00 98.44 89 LEU A CA 1
ATOM 669 C C . LEU A 1 89 ? -2.998 -5.251 -9.547 1.00 98.44 89 LEU A C 1
ATOM 671 O O . LEU A 1 89 ? -3.201 -6.282 -8.917 1.00 98.44 89 LEU A O 1
ATOM 675 N N . GLU A 1 90 ? -3.983 -4.438 -9.927 1.00 97.81 90 GLU A N 1
ATOM 676 C CA . GLU A 1 90 ? -5.402 -4.664 -9.633 1.00 97.81 90 GLU A CA 1
ATOM 677 C C . GLU A 1 90 ? -5.865 -6.021 -10.178 1.00 97.81 90 GLU A C 1
ATOM 679 O O . GLU A 1 90 ? -6.552 -6.765 -9.480 1.00 97.81 90 GLU A O 1
ATOM 684 N N . ALA A 1 91 ? -5.397 -6.400 -11.372 1.00 98.25 91 ALA A N 1
ATOM 685 C CA . ALA A 1 91 ? -5.708 -7.688 -11.988 1.00 98.25 91 ALA A CA 1
ATOM 686 C C . ALA A 1 91 ? -5.191 -8.911 -11.203 1.00 98.25 91 ALA A C 1
ATOM 688 O O . ALA A 1 91 ? -5.730 -10.008 -11.363 1.00 98.25 91 ALA A O 1
ATOM 689 N N . ILE A 1 92 ? -4.151 -8.748 -10.377 1.00 98.50 92 ILE A N 1
ATOM 690 C CA . ILE A 1 92 ? -3.498 -9.846 -9.637 1.00 98.50 92 ILE A CA 1
ATOM 691 C C . ILE A 1 92 ? -3.542 -9.666 -8.113 1.00 98.50 92 ILE A C 1
ATOM 693 O O . ILE A 1 92 ? -2.978 -10.480 -7.380 1.00 98.50 92 ILE A O 1
ATOM 697 N N . SER A 1 93 ? -4.172 -8.599 -7.620 1.00 98.25 93 SER A N 1
ATOM 698 C CA . SER A 1 93 ? -4.169 -8.253 -6.203 1.00 98.25 93 SER A CA 1
ATOM 699 C C . SER A 1 93 ? -5.038 -9.210 -5.390 1.00 98.25 93 SER A C 1
ATOM 701 O O . SER A 1 93 ? -6.169 -9.538 -5.744 1.00 98.25 93 SER A O 1
ATOM 703 N N . ALA A 1 94 ? -4.519 -9.627 -4.238 1.00 98.19 94 ALA A N 1
ATOM 704 C CA . ALA A 1 94 ? -5.216 -10.518 -3.315 1.00 98.19 94 ALA A CA 1
ATOM 705 C C . ALA A 1 94 ? -6.121 -9.796 -2.308 1.00 98.19 94 ALA A C 1
ATOM 707 O O . ALA A 1 94 ? -6.842 -10.460 -1.547 1.00 98.19 94 ALA A O 1
ATOM 708 N N . LEU A 1 95 ? -6.029 -8.464 -2.273 1.00 98.25 95 LEU A N 1
ATOM 709 C CA . LEU A 1 95 ? -6.836 -7.552 -1.472 1.00 98.25 95 LEU A CA 1
ATOM 710 C C . LEU A 1 95 ? -7.407 -6.442 -2.368 1.00 98.25 95 LEU A C 1
ATOM 712 O O . LEU A 1 95 ? -6.778 -6.108 -3.375 1.00 98.25 95 LEU A O 1
ATOM 716 N N . PRO A 1 96 ? -8.558 -5.860 -1.992 1.00 96.44 96 PRO A N 1
ATOM 717 C CA . PRO A 1 96 ? -9.008 -4.592 -2.553 1.00 96.44 96 PRO A CA 1
ATOM 718 C C . PRO A 1 96 ? -7.996 -3.469 -2.318 1.00 96.44 96 PRO A C 1
ATOM 720 O O . PRO A 1 96 ? -7.310 -3.504 -1.263 1.00 96.44 96 PRO A O 1
#

Radius of gyration: 13.4 Å; Cα contacts (8 Å, |Δi|>4): 143; chains: 1; bounding box: 30×25×36 Å

Nearest PDB structures (foldseek):
  3ojc-assembly1_A  TM=9.000E-01  e=1.478E-04  Yersinia pestis CO92
  2zsk-assembly1_B  TM=8.418E-01  e=1.687E-04  Pyrococcus horikoshii OT3
  5elm-assembly2_D  TM=8.976E-01  e=5.918E-04  Escherichia coli
  5hqt-assembly1_A  TM=8.962E-01  e=1.703E-03  Escherichia coli O157:H7 str. SS52
  3s7z-assembly1_B  TM=7.717E-01  e=3.761E-03  Salmonella enterica subsp. enterica serovar Typhimurium str. LT2

Mean predicted aligned error: 2.19 Å

Secondary structure (DSSP, 8-state):
-EEEEEE-SSHHHHHHHHHHHHHHHHHTT---EEEEEE--HHHHHHHHTTT-HHHHHHHHHHHHHHHHHTT-SEEEE--GGGGGGHHHHHHH-S--

Foldseek 3Di:
DAEEEAAQLD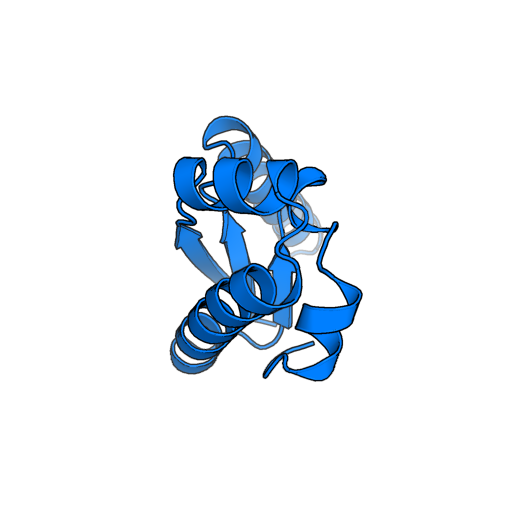PPLVVVVVVVQCVVCVVVVHDHHYDYDRDDNVVLVVCLVVVVQLVLLVVVQVSLVVVVVVPHQAYDYSDPSSCSNVVNNVVRHPHD